Protein AF-A0AAU0REB9-F1 (afdb_monomer_lite)

Foldseek 3Di:
DAAEADDPVVVVVQQVVQVVVDDDPDDLWGKFAWAWDDDPPHIYIDTDPPQHQKIKTFDRPPDPCPQVVVVVVQVVCVVVVHDAFDKDWDQHPVRGIMIMGGDPQDDPSDGRDDDPDPPD

Sequence (120 aa):
MPELNLDKQLLKDLAEKTISRHIAITGIQPKLSVTLERVKSRSRLTIVGLWGEYILKPQHEQLTAMPETEDLTMHLAEVFDILICNHTLLRATDGNLVYIARRFDRVKGKMVHVEVGYNN

pLDDT: mean 76.04, std 17.46, range [31.88, 97.94]

Secondary structure (DSSP, 8-state):
--B----HHHHHHHHHHHHTTS-----SS--EEEEEEEETTEEEEEEESTT-SEEEEEPPSSSTTHHHHHHHHHHHHHHTT-----EEEEE-TTS-EEEEEE-SSEETTEEP--------

Radius of gyration: 14.91 Å; chains: 1; bounding box: 34×33×48 Å

Structure (mmCIF, N/CA/C/O backbone):
data_AF-A0AAU0REB9-F1
#
_entry.id   AF-A0AAU0REB9-F1
#
loop_
_atom_site.group_PDB
_atom_site.id
_atom_site.type_symbol
_atom_site.label_atom_id
_atom_site.label_alt_id
_atom_site.label_comp_id
_atom_site.label_asym_id
_atom_site.label_entity_id
_atom_site.label_seq_id
_atom_site.pdbx_PDB_ins_code
_atom_site.Cartn_x
_atom_site.Cartn_y
_atom_site.Cartn_z
_atom_site.occupancy
_atom_site.B_iso_or_equiv
_atom_site.auth_seq_id
_atom_site.auth_comp_id
_atom_site.auth_asym_id
_atom_site.auth_atom_id
_atom_site.pdbx_PDB_model_num
ATOM 1 N N . MET A 1 1 ? 2.462 -11.923 10.660 1.00 59.59 1 MET A N 1
ATOM 2 C CA . MET A 1 1 ? 1.920 -10.920 9.719 1.00 59.59 1 MET A CA 1
ATOM 3 C C . MET A 1 1 ? 1.714 -9.619 10.485 1.00 59.59 1 MET A C 1
ATOM 5 O O . MET A 1 1 ? 1.279 -9.719 11.630 1.00 59.59 1 MET A O 1
ATOM 9 N N . PRO A 1 2 ? 2.105 -8.447 9.954 1.00 65.94 2 PRO A N 1
ATOM 10 C CA . PRO A 1 2 ? 1.837 -7.180 10.625 1.00 65.94 2 PRO A CA 1
ATOM 11 C C . PRO A 1 2 ? 0.331 -6.934 10.725 1.00 65.94 2 PRO A C 1
ATOM 13 O O . PRO A 1 2 ? -0.417 -7.302 9.822 1.00 65.94 2 PRO A O 1
ATOM 16 N N . GLU A 1 3 ? -0.104 -6.326 11.823 1.00 69.12 3 GLU A N 1
ATOM 17 C CA . GLU A 1 3 ? -1.497 -5.914 11.987 1.00 69.12 3 GLU A CA 1
ATOM 18 C C . GLU A 1 3 ? -1.682 -4.531 11.356 1.00 69.12 3 GLU A C 1
ATOM 20 O O . GLU A 1 3 ? -0.863 -3.627 11.554 1.00 69.12 3 GLU A O 1
ATOM 25 N N . LEU A 1 4 ? -2.741 -4.373 10.571 1.00 68.75 4 LEU A N 1
ATOM 26 C CA . LEU A 1 4 ? -3.080 -3.126 9.904 1.00 68.75 4 LEU A CA 1
ATOM 27 C C . LEU A 1 4 ? -4.498 -2.746 10.309 1.00 68.75 4 LEU A C 1
ATOM 29 O O . LEU A 1 4 ? -5.469 -3.317 9.813 1.00 68.75 4 LEU A O 1
ATOM 33 N N . ASN A 1 5 ? -4.591 -1.795 11.236 1.00 69.00 5 ASN A N 1
ATOM 34 C CA . ASN A 1 5 ? -5.875 -1.275 11.665 1.00 69.00 5 ASN A CA 1
ATOM 35 C C . ASN A 1 5 ? -6.333 -0.199 10.680 1.00 69.00 5 ASN A C 1
ATOM 37 O O . ASN A 1 5 ? -5.701 0.852 10.558 1.00 69.00 5 ASN A O 1
ATOM 41 N N . LEU A 1 6 ? -7.395 -0.510 9.949 1.00 67.06 6 LEU A N 1
ATOM 42 C CA . LEU A 1 6 ? -7.989 0.341 8.935 1.00 67.06 6 LEU A CA 1
ATOM 43 C C . LEU A 1 6 ? -9.491 0.344 9.159 1.00 67.06 6 LEU A C 1
ATOM 45 O O . LEU A 1 6 ? -10.176 -0.612 8.805 1.00 67.06 6 LEU A O 1
ATOM 49 N N . ASP A 1 7 ? -9.991 1.423 9.748 1.00 66.81 7 ASP A N 1
ATOM 50 C CA . ASP A 1 7 ? -11.417 1.708 9.746 1.00 66.81 7 ASP A CA 1
ATOM 51 C C . ASP A 1 7 ? -11.758 2.705 8.621 1.00 66.81 7 ASP A C 1
ATOM 53 O O . ASP A 1 7 ? -10.906 3.455 8.125 1.00 66.81 7 ASP A O 1
ATOM 57 N N . LYS A 1 8 ? -13.020 2.689 8.182 1.00 65.19 8 LYS A N 1
ATOM 58 C CA . LYS A 1 8 ? -13.490 3.522 7.065 1.00 65.19 8 LYS A CA 1
ATOM 59 C C . LYS A 1 8 ? -13.385 5.021 7.354 1.00 65.19 8 LYS A C 1
ATOM 61 O O . LYS A 1 8 ? -13.142 5.790 6.427 1.00 65.19 8 LYS A O 1
ATOM 66 N N . GLN A 1 9 ? -13.557 5.442 8.607 1.00 70.31 9 GLN A N 1
ATOM 67 C CA . GLN A 1 9 ? -13.483 6.853 8.984 1.00 70.31 9 GLN A CA 1
ATOM 68 C C . GLN A 1 9 ? -12.036 7.347 8.919 1.00 70.31 9 GLN A C 1
ATOM 70 O O . GLN A 1 9 ? -11.769 8.384 8.327 1.00 70.31 9 GLN A O 1
ATOM 75 N N . LEU A 1 10 ? -11.092 6.560 9.429 1.00 67.62 10 LEU A N 1
ATOM 76 C CA . LEU A 1 10 ? -9.662 6.804 9.353 1.00 67.62 10 LEU A CA 1
ATOM 77 C C . LEU A 1 10 ? -9.201 6.882 7.895 1.00 67.62 10 LEU A C 1
ATOM 79 O O . LEU A 1 10 ? -8.473 7.803 7.535 1.00 67.62 10 LEU A O 1
ATOM 83 N N . LEU A 1 11 ? -9.652 5.960 7.038 1.00 67.31 11 LEU A N 1
ATOM 84 C CA . LEU A 1 11 ? -9.380 6.004 5.598 1.00 67.31 11 LEU A CA 1
ATOM 85 C C . LEU A 1 11 ? -9.900 7.288 4.952 1.00 67.31 11 LEU A C 1
ATOM 87 O O . LEU A 1 11 ? -9.162 7.927 4.201 1.00 67.31 11 LEU A O 1
ATOM 91 N N . LYS A 1 12 ? -11.140 7.677 5.260 1.00 66.88 12 LYS A N 1
ATOM 92 C CA . LYS A 1 12 ? -11.766 8.890 4.732 1.00 66.88 12 LYS A CA 1
ATOM 93 C C . LYS A 1 12 ? -11.035 10.151 5.196 1.00 66.88 12 LYS A C 1
ATOM 95 O O . LYS A 1 12 ? -10.623 10.953 4.363 1.00 66.88 12 LYS A O 1
ATOM 100 N N . ASP A 1 13 ? -10.761 10.267 6.491 1.00 68.06 13 ASP A N 1
ATOM 101 C CA . ASP A 1 13 ? -10.026 11.388 7.083 1.00 68.06 13 ASP A CA 1
ATOM 102 C C . ASP A 1 13 ? -8.618 11.519 6.487 1.00 68.06 13 ASP A C 1
ATOM 104 O O . ASP A 1 13 ? -8.096 12.621 6.300 1.00 68.06 13 ASP A O 1
ATOM 108 N N . LEU A 1 14 ? -7.964 10.391 6.204 1.00 64.88 14 LEU A N 1
ATOM 109 C CA . LEU A 1 14 ? -6.625 10.365 5.622 1.00 64.88 14 LEU A CA 1
ATOM 110 C C . LEU A 1 14 ? -6.639 10.639 4.123 1.00 64.88 14 LEU A C 1
ATOM 112 O O . LEU A 1 14 ? -5.735 11.323 3.640 1.00 64.88 14 LEU A O 1
ATOM 116 N N . ALA A 1 15 ? -7.655 10.173 3.397 1.00 62.34 15 ALA A N 1
ATOM 117 C CA . ALA A 1 15 ? -7.881 10.551 2.008 1.00 62.34 15 ALA A CA 1
ATOM 118 C C . ALA A 1 15 ? -8.097 12.068 1.903 1.00 62.34 15 ALA A C 1
ATOM 120 O O . ALA A 1 15 ? -7.390 12.729 1.146 1.00 62.34 15 ALA A O 1
ATOM 121 N N . GLU A 1 16 ? -8.956 12.647 2.744 1.00 65.44 16 GLU A N 1
ATOM 122 C CA . GLU A 1 16 ? -9.199 14.094 2.811 1.00 65.44 16 GLU A CA 1
ATOM 123 C C . GLU A 1 16 ? -7.925 14.884 3.180 1.00 65.44 16 GLU A C 1
ATOM 125 O O . GLU A 1 16 ? -7.584 15.883 2.537 1.00 65.44 16 GLU A O 1
ATOM 130 N N . LYS A 1 17 ? -7.143 14.413 4.163 1.00 61.41 17 LYS A N 1
ATOM 131 C CA . LYS A 1 17 ? -5.843 15.016 4.535 1.00 61.41 17 LYS A CA 1
ATOM 132 C C . LYS A 1 17 ? -4.774 14.885 3.447 1.00 61.41 17 LYS A C 1
ATOM 134 O O . LYS A 1 17 ? -3.871 15.718 3.375 1.00 61.41 17 LYS A O 1
ATOM 139 N N . THR A 1 18 ? -4.844 13.847 2.619 1.00 54.59 18 THR A N 1
ATOM 140 C CA . THR A 1 18 ? -3.912 13.633 1.503 1.00 54.59 18 THR A CA 1
ATOM 141 C C . THR A 1 18 ? -4.286 14.513 0.309 1.00 54.59 18 THR A C 1
ATOM 143 O O . THR A 1 18 ? -3.398 15.151 -0.256 1.00 54.59 18 THR A O 1
ATOM 146 N N . ILE A 1 19 ? -5.584 14.628 -0.004 1.00 54.78 19 ILE A N 1
ATOM 147 C CA . ILE A 1 19 ? -6.140 15.497 -1.057 1.00 54.78 19 ILE A CA 1
ATOM 148 C C . ILE A 1 19 ? -5.892 16.978 -0.734 1.00 54.78 19 ILE A C 1
ATOM 150 O O . ILE A 1 19 ? -5.477 17.738 -1.598 1.00 54.78 19 ILE A O 1
ATOM 154 N N . SER A 1 20 ? -6.068 17.395 0.522 1.00 50.72 20 SER A N 1
ATOM 155 C CA . SER A 1 20 ? -5.812 18.786 0.939 1.00 50.72 20 SER A CA 1
ATOM 156 C C . SER A 1 20 ? -4.331 19.187 0.927 1.00 50.72 20 SER A C 1
ATOM 158 O O . SER A 1 20 ? -4.024 20.377 0.905 1.00 50.72 20 SER A O 1
ATOM 160 N N . ARG A 1 21 ? -3.400 18.221 0.943 1.00 47.03 21 ARG A N 1
ATOM 161 C CA . ARG A 1 21 ? -1.946 18.473 0.974 1.00 47.03 21 ARG A CA 1
ATOM 162 C C . ARG A 1 21 ? -1.244 18.259 -0.369 1.00 47.03 21 ARG A C 1
ATOM 164 O O . ARG A 1 21 ? -0.077 18.621 -0.479 1.00 47.03 21 ARG A O 1
ATOM 171 N N . HIS A 1 22 ? -1.914 17.680 -1.365 1.00 42.66 22 HIS A N 1
ATOM 172 C CA . HIS A 1 22 ? -1.364 17.444 -2.700 1.00 42.66 22 HIS A CA 1
ATOM 173 C C . HIS A 1 22 ? -2.349 17.903 -3.766 1.00 42.66 22 HIS A C 1
ATOM 175 O O . HIS A 1 22 ? -3.492 17.460 -3.783 1.00 42.66 22 HIS A O 1
ATOM 181 N N . ILE A 1 23 ? -1.867 18.722 -4.705 1.00 38.75 23 ILE A N 1
ATOM 182 C CA . ILE A 1 23 ? -2.479 18.889 -6.027 1.00 38.75 23 ILE A CA 1
ATOM 183 C C . ILE A 1 23 ? -2.800 17.482 -6.540 1.00 38.75 23 ILE A C 1
ATOM 185 O O . ILE A 1 23 ? -1.906 16.636 -6.619 1.00 38.75 23 ILE A O 1
ATOM 189 N N . ALA A 1 24 ? -4.088 17.223 -6.765 1.00 36.16 24 ALA A N 1
ATOM 190 C CA . ALA A 1 24 ? -4.638 15.912 -7.063 1.00 36.16 24 ALA A CA 1
ATOM 191 C C . ALA A 1 24 ? -3.819 15.214 -8.156 1.00 36.16 24 ALA A C 1
ATOM 193 O O . ALA A 1 24 ? -3.888 15.577 -9.328 1.00 36.16 24 ALA A O 1
ATOM 194 N N . ILE A 1 25 ? -3.045 14.196 -7.776 1.00 40.69 25 ILE A N 1
ATOM 195 C CA . ILE A 1 25 ? -2.542 13.247 -8.762 1.00 40.69 25 ILE A CA 1
ATOM 196 C C . ILE A 1 25 ? -3.757 12.416 -9.144 1.00 40.69 25 ILE A C 1
ATOM 198 O O . ILE A 1 25 ? -4.228 11.602 -8.350 1.00 40.69 25 ILE A O 1
ATOM 202 N N . THR A 1 26 ? -4.283 12.714 -10.325 1.00 41.06 26 THR A N 1
ATOM 203 C CA . THR A 1 26 ? -5.424 12.068 -10.961 1.00 41.06 26 THR A CA 1
ATOM 204 C C . THR A 1 26 ? -5.313 10.548 -10.850 1.00 41.06 26 THR A C 1
ATOM 206 O O . THR A 1 26 ? -4.373 9.918 -11.327 1.00 41.06 26 THR A O 1
ATOM 209 N N . GLY A 1 27 ? -6.276 9.963 -10.148 1.00 53.25 27 GLY A N 1
ATOM 210 C CA . GLY A 1 27 ? -6.415 8.533 -9.930 1.00 53.25 27 GLY A CA 1
ATOM 211 C C . GLY A 1 27 ? -7.752 8.290 -9.246 1.00 53.25 27 GLY A C 1
ATOM 212 O O . GLY A 1 27 ? -8.069 8.959 -8.267 1.00 53.25 27 GLY A O 1
ATOM 213 N N . ILE A 1 28 ? -8.546 7.364 -9.785 1.00 65.38 28 ILE A N 1
ATOM 214 C CA . ILE A 1 28 ? -9.869 7.006 -9.247 1.00 65.38 28 ILE A CA 1
ATOM 215 C C . ILE A 1 28 ? -9.736 6.443 -7.817 1.00 65.38 28 ILE A C 1
ATOM 217 O O . ILE A 1 28 ? -10.621 6.626 -6.990 1.00 65.38 28 ILE A O 1
ATOM 221 N N . GLN A 1 29 ? -8.599 5.811 -7.496 1.00 67.44 29 GLN A N 1
ATOM 222 C CA . GLN A 1 29 ? -8.360 5.138 -6.221 1.00 67.44 29 GLN A CA 1
ATOM 223 C C . GLN A 1 29 ? -7.463 5.958 -5.272 1.00 67.44 29 GLN A C 1
ATOM 225 O O . GLN A 1 29 ? -6.392 6.418 -5.685 1.00 67.44 29 GLN A O 1
ATOM 230 N N . PRO A 1 30 ? -7.835 6.100 -3.984 1.00 75.88 30 PRO A N 1
ATOM 231 C CA . PRO A 1 30 ? -6.990 6.758 -2.994 1.00 75.88 30 PRO A CA 1
ATOM 232 C C . PRO A 1 30 ? -5.675 5.995 -2.792 1.00 75.88 30 PRO A C 1
ATOM 234 O O . PRO A 1 30 ? -5.640 4.765 -2.771 1.00 75.88 30 PRO A O 1
ATOM 237 N N . LYS A 1 31 ? -4.585 6.740 -2.596 1.00 83.50 31 LYS A N 1
ATOM 238 C CA . LYS A 1 31 ? -3.260 6.202 -2.262 1.00 83.50 31 LYS A CA 1
ATOM 239 C C . LYS A 1 31 ? -2.778 6.784 -0.943 1.00 83.50 31 LYS A C 1
ATOM 241 O O . LYS A 1 31 ? -2.793 8.000 -0.760 1.00 83.50 31 LYS A O 1
ATOM 246 N N . LEU A 1 32 ? -2.332 5.920 -0.040 1.00 85.56 32 LEU A N 1
ATOM 247 C CA . LEU A 1 32 ? -1.833 6.296 1.279 1.00 85.56 32 LEU A CA 1
ATOM 248 C C . LEU A 1 32 ? -0.368 5.892 1.410 1.00 85.56 32 LEU A C 1
ATOM 250 O O . LEU A 1 32 ? 0.045 4.836 0.946 1.00 85.56 32 LEU A O 1
ATOM 254 N N . SER A 1 33 ? 0.431 6.739 2.044 1.00 86.00 33 SER A N 1
ATOM 255 C CA . SER A 1 33 ? 1.837 6.455 2.326 1.00 86.00 33 SER A CA 1
ATOM 256 C C . SER A 1 33 ? 1.939 5.835 3.717 1.00 86.00 33 SER A C 1
ATOM 258 O O . SER A 1 33 ? 1.402 6.384 4.678 1.00 86.00 33 SER A O 1
ATOM 260 N N . VAL A 1 34 ? 2.581 4.673 3.842 1.00 87.12 34 VAL A N 1
ATOM 261 C CA . VAL A 1 34 ? 2.660 3.928 5.107 1.00 87.12 34 VAL A CA 1
ATOM 262 C C . VAL A 1 34 ? 4.089 3.487 5.414 1.00 87.12 34 VAL A C 1
ATOM 264 O O . VAL A 1 34 ? 4.921 3.327 4.521 1.00 87.12 34 VAL A O 1
ATOM 267 N N . THR A 1 35 ? 4.385 3.303 6.696 1.00 87.19 35 THR A N 1
ATOM 268 C CA . THR A 1 35 ? 5.658 2.765 7.186 1.00 87.19 35 THR A CA 1
ATOM 269 C C . THR A 1 35 ? 5.418 1.552 8.078 1.00 87.19 35 THR A C 1
ATOM 271 O O . THR A 1 35 ? 4.341 1.414 8.664 1.00 87.19 35 THR A O 1
ATOM 274 N N . LEU A 1 36 ? 6.407 0.663 8.171 1.00 85.62 36 LEU A N 1
ATOM 275 C CA . LEU A 1 36 ? 6.341 -0.505 9.044 1.00 85.62 36 LEU A CA 1
ATOM 276 C C . LEU A 1 36 ? 6.984 -0.173 10.393 1.00 85.62 36 LEU A C 1
ATOM 278 O O . LEU A 1 36 ? 8.205 -0.147 10.531 1.00 85.62 36 LEU A O 1
ATOM 282 N N . GLU A 1 37 ? 6.160 0.040 11.411 1.00 82.19 37 GLU A N 1
ATOM 283 C CA . GLU A 1 37 ? 6.624 0.255 12.777 1.00 82.19 37 GLU A CA 1
ATOM 284 C C . GLU A 1 37 ? 6.780 -1.081 13.502 1.00 82.19 37 GLU A C 1
ATOM 286 O O . GLU A 1 37 ? 5.872 -1.916 13.535 1.00 82.19 37 GLU A O 1
ATOM 291 N N . ARG A 1 38 ? 7.937 -1.280 14.136 1.00 78.44 38 ARG A N 1
ATOM 292 C CA . ARG A 1 38 ? 8.165 -2.401 15.050 1.00 78.44 38 ARG A CA 1
ATOM 293 C C . ARG A 1 38 ? 7.917 -1.932 16.476 1.00 78.44 38 ARG A C 1
ATOM 295 O O . ARG A 1 38 ? 8.703 -1.166 17.023 1.00 78.44 38 ARG A O 1
ATOM 302 N N . VAL A 1 39 ? 6.829 -2.404 17.078 1.00 75.31 39 VAL A N 1
ATOM 303 C CA . VAL A 1 39 ? 6.484 -2.127 18.475 1.00 75.31 39 VAL A CA 1
ATOM 304 C C . VAL A 1 39 ? 6.601 -3.432 19.256 1.00 75.31 39 VAL A C 1
ATOM 306 O O . VAL A 1 39 ? 5.765 -4.330 19.134 1.00 75.31 39 VAL A O 1
ATOM 309 N N . LYS A 1 40 ? 7.651 -3.544 20.079 1.00 78.94 40 LYS A N 1
ATOM 310 C CA . LYS A 1 40 ? 8.009 -4.781 20.801 1.00 78.94 40 LYS A CA 1
ATOM 311 C C . LYS A 1 40 ? 8.184 -5.961 19.821 1.00 78.94 40 LYS A C 1
ATOM 313 O O . LYS A 1 40 ? 8.950 -5.854 18.871 1.00 78.94 40 LYS A O 1
ATOM 318 N N . SER A 1 41 ? 7.475 -7.073 20.042 1.00 73.56 41 SER A N 1
ATOM 319 C CA . SER A 1 41 ? 7.469 -8.278 19.199 1.00 73.56 41 SER A CA 1
ATOM 320 C C . SER A 1 41 ? 6.432 -8.248 18.067 1.00 73.56 41 SER A C 1
ATOM 322 O O . SER A 1 41 ? 6.289 -9.236 17.347 1.00 73.56 41 SER A O 1
ATOM 324 N N . ARG A 1 42 ? 5.694 -7.142 17.889 1.00 71.31 42 ARG A N 1
ATOM 325 C CA . ARG A 1 42 ? 4.691 -6.990 16.826 1.00 71.31 42 ARG A CA 1
ATOM 326 C C . ARG A 1 42 ? 5.122 -5.925 15.825 1.00 71.31 42 ARG A C 1
ATOM 328 O O . ARG A 1 42 ? 5.768 -4.939 16.169 1.00 71.31 42 ARG A O 1
ATOM 335 N N . SER A 1 43 ? 4.762 -6.140 14.567 1.00 77.06 43 SER A N 1
ATOM 336 C CA . SER A 1 43 ? 4.915 -5.136 13.512 1.00 77.06 43 SER A CA 1
ATOM 337 C C . SER A 1 43 ? 3.535 -4.579 13.171 1.00 77.06 43 SER A C 1
ATOM 339 O O . SER A 1 43 ? 2.582 -5.351 13.068 1.00 77.06 43 SER A O 1
ATOM 341 N N . ARG A 1 44 ? 3.422 -3.260 13.019 1.00 80.94 44 ARG A N 1
ATOM 342 C CA . ARG A 1 44 ? 2.195 -2.564 12.615 1.00 80.94 44 ARG A CA 1
ATOM 343 C C . ARG A 1 44 ? 2.504 -1.676 11.422 1.00 80.94 44 ARG A C 1
ATOM 345 O O . ARG A 1 44 ? 3.564 -1.059 11.371 1.00 80.94 44 ARG A O 1
ATOM 352 N N . LEU A 1 45 ? 1.579 -1.597 10.479 1.00 82.25 45 LEU A N 1
ATOM 353 C CA . LEU A 1 45 ? 1.640 -0.582 9.435 1.00 82.25 45 LEU A CA 1
ATOM 354 C C . LEU A 1 45 ? 1.000 0.712 9.940 1.00 82.25 45 LEU A C 1
ATOM 356 O O . LEU A 1 45 ? -0.109 0.698 10.474 1.00 82.25 45 LEU A O 1
ATOM 360 N N . THR A 1 46 ? 1.707 1.825 9.777 1.00 81.81 46 THR A N 1
ATOM 361 C CA . THR A 1 46 ? 1.269 3.145 10.240 1.00 81.81 46 THR A CA 1
ATOM 362 C C . THR A 1 46 ? 1.209 4.101 9.067 1.00 81.81 46 THR A C 1
ATOM 364 O O . THR A 1 46 ? 2.160 4.202 8.291 1.00 81.81 46 THR A O 1
ATOM 367 N N . ILE A 1 47 ? 0.087 4.807 8.939 1.00 80.62 47 ILE A N 1
ATOM 368 C CA . ILE A 1 47 ? -0.094 5.802 7.887 1.00 80.62 47 ILE A CA 1
ATOM 369 C C . ILE A 1 47 ? 0.699 7.050 8.253 1.00 80.62 47 ILE A C 1
ATOM 371 O O . ILE A 1 47 ? 0.607 7.573 9.362 1.00 80.62 47 ILE A O 1
ATOM 375 N N . VAL A 1 48 ? 1.507 7.506 7.306 1.00 78.88 48 VAL A N 1
ATOM 376 C CA . VAL A 1 48 ? 2.418 8.635 7.455 1.00 78.88 48 VAL A CA 1
ATOM 377 C C . VAL A 1 48 ? 2.256 9.585 6.271 1.00 78.88 48 VAL A C 1
ATOM 379 O O . VAL A 1 48 ? 1.576 9.295 5.289 1.00 78.88 48 VAL A O 1
ATOM 382 N N . GLY A 1 49 ? 2.882 10.759 6.356 1.00 73.06 49 GLY A N 1
ATOM 383 C CA . GLY A 1 49 ? 2.957 11.682 5.225 1.00 73.06 49 GLY A CA 1
ATOM 384 C C . GLY A 1 49 ? 3.831 11.147 4.082 1.00 73.06 49 GLY A C 1
ATOM 385 O O . GLY A 1 49 ? 4.058 9.951 3.928 1.00 73.06 49 GLY A O 1
ATOM 386 N N . LEU A 1 50 ? 4.403 12.053 3.295 1.00 68.62 50 LEU A N 1
ATOM 387 C CA . LEU A 1 50 ? 5.148 11.765 2.056 1.00 68.62 50 LEU A CA 1
ATOM 388 C C . LEU A 1 50 ? 6.380 10.843 2.157 1.00 68.62 50 LEU A C 1
ATOM 390 O O . LEU A 1 50 ? 6.981 10.502 1.131 1.00 68.62 50 LEU A O 1
ATOM 394 N N . TRP A 1 51 ? 6.759 10.460 3.372 1.00 73.31 51 TRP A N 1
ATOM 395 C CA . TRP A 1 51 ? 8.015 9.796 3.715 1.00 73.31 51 TRP A CA 1
ATOM 396 C C . TRP A 1 51 ? 7.864 8.307 4.049 1.00 73.31 51 TRP A C 1
ATOM 398 O O . TRP A 1 51 ? 8.832 7.685 4.473 1.00 73.31 51 TRP A O 1
ATOM 408 N N . GLY A 1 52 ? 6.670 7.737 3.876 1.00 82.62 52 GLY A N 1
ATOM 409 C CA . GLY A 1 52 ? 6.439 6.307 4.073 1.00 82.62 52 GLY A CA 1
ATOM 410 C C . GLY A 1 52 ? 7.219 5.459 3.075 1.00 82.62 52 GLY A C 1
ATOM 411 O O . GLY A 1 52 ? 7.468 5.880 1.944 1.00 82.62 52 GLY A O 1
ATOM 412 N N . GLU A 1 53 ? 7.615 4.268 3.514 1.00 87.12 53 GLU A N 1
ATOM 413 C CA . GLU A 1 53 ? 8.382 3.296 2.726 1.00 87.12 53 GLU A CA 1
ATOM 414 C C . GLU A 1 53 ? 7.498 2.509 1.745 1.00 87.12 53 GLU A C 1
ATOM 416 O O . GLU A 1 53 ? 7.998 1.927 0.779 1.00 87.12 53 GLU A O 1
ATOM 421 N N . TYR A 1 54 ? 6.184 2.513 1.972 1.00 89.00 54 TYR A N 1
ATOM 422 C CA . TYR A 1 54 ? 5.208 1.764 1.194 1.00 89.00 54 TYR A CA 1
ATOM 423 C C . TYR A 1 54 ? 4.045 2.655 0.758 1.00 89.00 54 TYR A C 1
ATOM 425 O O . TYR A 1 54 ? 3.704 3.642 1.414 1.00 89.00 54 TYR A O 1
ATOM 433 N N . ILE A 1 55 ? 3.421 2.278 -0.351 1.00 89.31 55 ILE A N 1
ATOM 434 C CA . ILE A 1 55 ? 2.138 2.797 -0.811 1.00 89.31 55 ILE A CA 1
ATOM 435 C C . ILE A 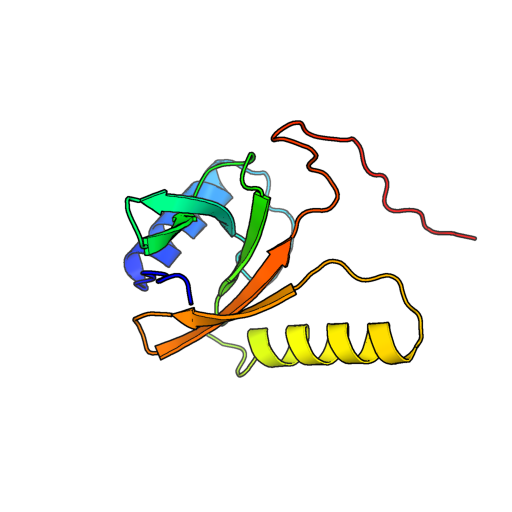1 55 ? 1.086 1.746 -0.490 1.00 89.31 55 ILE A C 1
ATOM 437 O O . ILE A 1 55 ? 1.250 0.579 -0.832 1.00 89.31 55 ILE A O 1
ATOM 441 N N . LEU A 1 56 ? 0.008 2.179 0.146 1.00 89.75 56 LEU A N 1
ATOM 442 C CA . LEU A 1 56 ? -1.176 1.392 0.424 1.00 89.75 56 LEU A CA 1
ATOM 443 C C . LEU A 1 56 ? -2.324 1.887 -0.452 1.00 89.75 56 LEU A C 1
ATOM 445 O O . LEU A 1 56 ? -2.625 3.085 -0.480 1.00 89.75 56 LEU A O 1
ATOM 449 N N . LYS A 1 57 ? -2.975 0.950 -1.137 1.00 89.94 57 LYS A N 1
ATOM 450 C CA . LYS A 1 57 ? -4.183 1.166 -1.930 1.00 89.94 57 LYS A CA 1
ATOM 451 C C . LYS A 1 57 ? -5.324 0.345 -1.321 1.00 89.94 57 LYS A C 1
ATOM 453 O O . LYS A 1 57 ? -5.265 -0.888 -1.357 1.00 89.94 57 LYS A O 1
ATOM 458 N N . PRO A 1 58 ? -6.328 0.987 -0.702 1.00 88.38 58 PRO A N 1
ATOM 459 C CA . PRO A 1 58 ? -7.445 0.271 -0.107 1.00 88.38 58 PRO A CA 1
ATOM 460 C C . PRO A 1 58 ? -8.427 -0.209 -1.181 1.00 88.38 58 PRO A C 1
ATOM 462 O O . PRO A 1 58 ? -8.385 0.239 -2.332 1.00 88.38 58 PRO A O 1
ATOM 465 N N . GLN A 1 59 ? -9.345 -1.089 -0.786 1.00 87.94 59 GLN A N 1
ATOM 466 C CA . GLN A 1 59 ? -10.488 -1.460 -1.613 1.00 87.94 59 GLN A CA 1
ATOM 467 C C . GLN A 1 59 ? -11.270 -0.211 -2.051 1.00 87.94 59 GLN A C 1
ATOM 469 O O . GLN A 1 59 ? -11.615 0.642 -1.232 1.00 87.94 59 GLN A O 1
ATOM 474 N N . HIS A 1 60 ? -11.544 -0.103 -3.353 1.00 85.69 60 HIS A N 1
ATOM 475 C CA . HIS A 1 60 ? -12.347 0.987 -3.901 1.00 85.69 60 HIS A CA 1
ATOM 476 C C . HIS A 1 60 ? -13.833 0.757 -3.594 1.00 85.69 60 HIS A C 1
ATOM 478 O O . HIS A 1 60 ? -14.329 -0.362 -3.724 1.00 85.69 60 HIS A O 1
ATOM 484 N N . GLU A 1 61 ? -14.570 1.807 -3.228 1.00 80.62 61 GLU A N 1
ATOM 485 C CA . GLU A 1 61 ? -15.972 1.668 -2.803 1.00 80.62 61 GLU A CA 1
ATOM 486 C C . GLU A 1 61 ? -16.891 1.153 -3.919 1.00 80.62 61 GLU A C 1
ATOM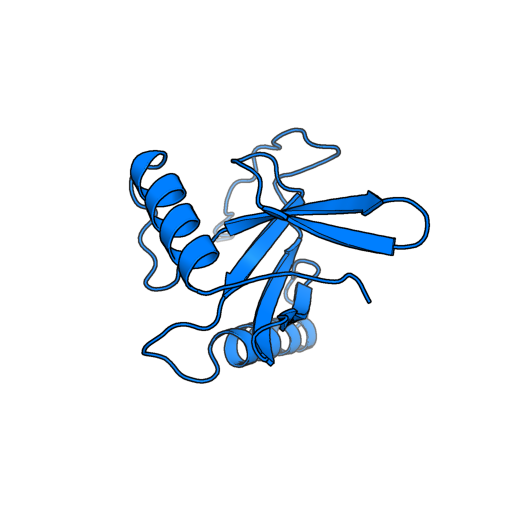 488 O O . GLU A 1 61 ? -17.822 0.399 -3.657 1.00 80.62 61 GLU A O 1
ATOM 493 N N . GLN A 1 62 ? -16.613 1.539 -5.167 1.00 82.44 62 GLN A N 1
ATOM 494 C CA . GLN A 1 62 ? -17.461 1.224 -6.326 1.00 82.44 62 GLN A CA 1
ATOM 495 C C . GLN A 1 62 ? -16.901 0.123 -7.234 1.00 82.44 62 GLN A C 1
ATOM 497 O O . GLN A 1 62 ? -17.615 -0.367 -8.102 1.00 82.44 62 GLN A O 1
ATOM 502 N N . LEU A 1 63 ? -15.623 -0.238 -7.082 1.00 83.94 63 LEU A N 1
ATOM 503 C CA . LEU A 1 63 ? -14.946 -1.171 -7.987 1.00 83.94 63 LEU A CA 1
ATOM 504 C C . LEU A 1 63 ? -14.507 -2.391 -7.186 1.00 83.94 63 LEU A C 1
ATOM 506 O O . LEU A 1 63 ? -13.587 -2.309 -6.373 1.00 83.94 63 LEU A O 1
ATOM 510 N N . THR A 1 64 ? -15.196 -3.508 -7.385 1.00 89.25 64 THR A N 1
ATOM 511 C CA . THR A 1 64 ? -14.947 -4.765 -6.672 1.00 89.25 64 THR A CA 1
ATOM 512 C C . THR A 1 64 ? -13.571 -5.338 -7.014 1.00 89.25 64 THR A C 1
ATOM 514 O O . THR A 1 64 ? -13.146 -5.271 -8.163 1.00 89.25 64 THR A O 1
ATOM 517 N N . ALA A 1 65 ? -12.905 -5.929 -6.018 1.00 92.31 65 ALA A N 1
ATOM 518 C CA . ALA A 1 65 ? -11.654 -6.677 -6.172 1.00 92.31 65 ALA A CA 1
ATOM 519 C C . ALA A 1 65 ? -10.482 -5.880 -6.790 1.00 92.31 65 ALA A C 1
ATOM 521 O O . ALA A 1 65 ? -9.633 -6.434 -7.492 1.00 92.31 65 ALA A O 1
ATOM 522 N N . MET A 1 66 ? -10.439 -4.561 -6.572 1.00 92.38 66 MET A N 1
ATOM 523 C CA . MET A 1 66 ? -9.376 -3.698 -7.105 1.00 92.38 66 MET A CA 1
ATOM 524 C C . MET A 1 66 ? -7.981 -4.058 -6.563 1.00 92.38 66 MET A C 1
ATOM 526 O O . MET A 1 66 ? -7.063 -4.176 -7.373 1.00 92.38 66 MET A O 1
ATOM 530 N N . PRO A 1 67 ? -7.784 -4.261 -5.242 1.00 93.62 67 PRO A N 1
ATOM 531 C CA . PRO A 1 67 ? -6.520 -4.745 -4.697 1.00 93.62 67 PRO A CA 1
ATOM 532 C C . PRO A 1 67 ? -6.059 -6.048 -5.350 1.00 93.62 67 PRO A C 1
ATOM 534 O O . PRO A 1 67 ? -4.904 -6.162 -5.745 1.00 93.62 67 PRO A O 1
ATOM 537 N N . GLU A 1 68 ? -6.962 -7.016 -5.483 1.00 96.12 68 GLU A N 1
ATOM 538 C CA . GLU A 1 68 ? -6.687 -8.333 -6.052 1.00 96.12 68 GLU A CA 1
ATOM 539 C C . GLU A 1 68 ? -6.325 -8.244 -7.532 1.00 96.12 68 GLU A C 1
ATOM 541 O O . GLU A 1 68 ? -5.391 -8.902 -7.981 1.00 96.12 68 GLU A O 1
ATOM 546 N N . THR A 1 69 ? -7.033 -7.396 -8.283 1.00 95.94 69 THR A N 1
ATOM 547 C CA . THR A 1 69 ? -6.739 -7.130 -9.696 1.00 95.94 69 THR A CA 1
ATOM 548 C C . THR A 1 69 ? -5.343 -6.537 -9.859 1.00 95.94 69 THR A C 1
ATOM 550 O O . THR A 1 69 ? -4.602 -6.936 -10.760 1.00 95.94 69 THR A O 1
ATOM 553 N N . GLU A 1 70 ? -4.959 -5.604 -8.987 1.00 94.81 70 GLU A N 1
ATOM 554 C CA . GLU A 1 70 ? -3.627 -5.012 -9.034 1.00 94.81 70 GLU A CA 1
ATOM 555 C C . GLU A 1 70 ? -2.538 -6.034 -8.681 1.00 94.81 70 GLU A C 1
ATOM 557 O O . GLU A 1 70 ? -1.563 -6.161 -9.416 1.00 94.81 70 GLU A O 1
ATOM 562 N N . ASP A 1 71 ? -2.738 -6.829 -7.630 1.00 96.88 71 ASP A N 1
ATOM 563 C CA . ASP A 1 71 ? -1.805 -7.890 -7.239 1.00 96.88 71 ASP A CA 1
ATOM 564 C C . ASP A 1 71 ? -1.630 -8.951 -8.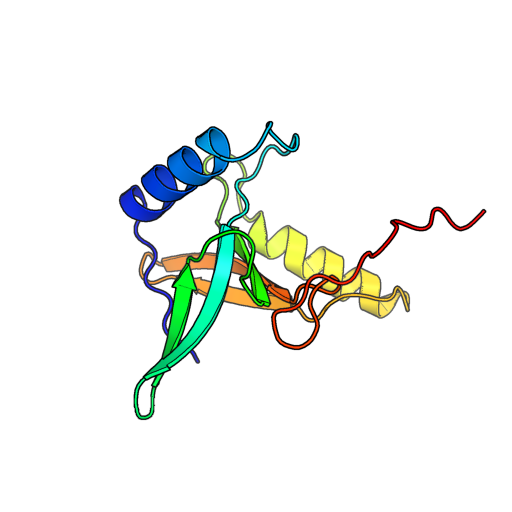335 1.00 96.88 71 ASP A C 1
ATOM 566 O O . ASP A 1 71 ? -0.503 -9.329 -8.657 1.00 96.88 71 ASP A O 1
ATOM 570 N N . LEU A 1 72 ? -2.724 -9.382 -8.971 1.00 97.44 72 LEU A N 1
ATOM 571 C CA . LEU A 1 72 ? -2.684 -10.313 -10.100 1.00 97.44 72 LEU A CA 1
ATOM 572 C C . LEU A 1 72 ? -1.906 -9.731 -11.285 1.00 97.44 72 LEU A C 1
ATOM 574 O O . LEU A 1 72 ? -1.101 -10.428 -11.898 1.00 97.44 72 LEU A O 1
ATOM 578 N N . THR A 1 73 ? -2.138 -8.456 -11.606 1.00 97.06 73 THR A N 1
ATOM 579 C CA . THR A 1 73 ? -1.463 -7.779 -12.723 1.00 97.06 73 THR A CA 1
ATOM 580 C C . THR A 1 73 ? 0.046 -7.719 -12.499 1.00 97.06 73 THR A C 1
ATOM 582 O O . THR A 1 73 ? 0.817 -7.916 -13.435 1.00 97.06 73 THR A O 1
ATOM 585 N N . MET A 1 74 ? 0.477 -7.491 -11.260 1.00 96.69 74 MET A N 1
ATOM 586 C CA . MET A 1 74 ? 1.895 -7.423 -10.918 1.00 96.69 74 MET A CA 1
ATOM 587 C C . MET A 1 74 ? 2.576 -8.794 -10.979 1.00 96.69 74 MET A C 1
ATOM 589 O O . MET A 1 74 ? 3.644 -8.903 -11.576 1.00 96.69 74 MET A O 1
ATOM 593 N N . HIS A 1 75 ? 1.928 -9.851 -10.478 1.00 97.25 75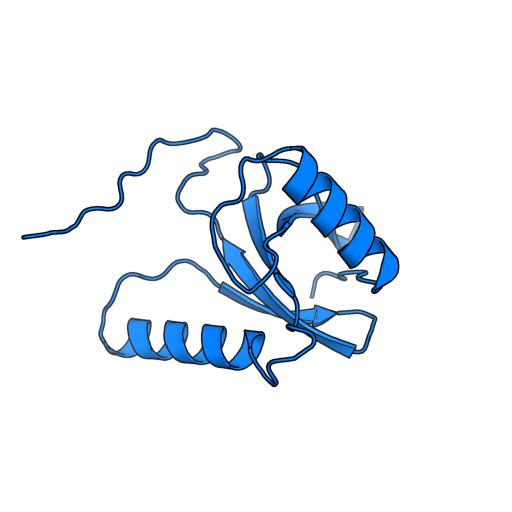 HIS A N 1
ATOM 594 C CA . HIS A 1 75 ? 2.422 -11.221 -10.664 1.00 97.25 75 HIS A CA 1
ATOM 595 C C . HIS A 1 75 ? 2.486 -11.606 -12.150 1.00 97.25 75 HIS A C 1
ATOM 597 O O . HIS A 1 75 ? 3.432 -12.254 -12.587 1.00 97.25 75 HIS A O 1
ATOM 603 N N . LEU A 1 76 ? 1.502 -11.192 -12.955 1.00 97.94 76 LEU A N 1
ATOM 604 C CA . LEU A 1 76 ? 1.527 -11.433 -14.397 1.00 97.94 76 LEU A CA 1
ATOM 605 C C . LEU A 1 76 ? 2.702 -10.708 -15.065 1.00 97.94 76 LEU A C 1
ATOM 607 O O . LEU A 1 76 ? 3.371 -11.292 -15.910 1.00 97.94 76 LEU A O 1
ATOM 611 N N . ALA A 1 77 ? 2.969 -9.460 -14.681 1.00 97.25 77 ALA A N 1
ATOM 612 C CA . ALA A 1 77 ? 4.111 -8.702 -15.181 1.00 97.25 77 ALA A CA 1
ATOM 613 C C . ALA A 1 77 ? 5.445 -9.398 -14.851 1.00 97.25 77 ALA A C 1
ATOM 615 O O . ALA A 1 77 ? 6.304 -9.498 -15.725 1.00 97.25 77 ALA A O 1
ATOM 616 N N . GLU A 1 78 ? 5.584 -9.950 -13.642 1.00 95.44 78 GLU A N 1
ATOM 617 C CA . GLU A 1 78 ? 6.753 -10.746 -13.244 1.00 95.44 78 GLU A CA 1
ATOM 618 C C . GLU A 1 78 ? 6.944 -11.985 -14.133 1.00 95.44 78 GLU A C 1
ATOM 620 O O . GLU A 1 78 ? 8.062 -12.266 -14.554 1.00 95.44 78 GLU A O 1
ATOM 625 N N . VAL A 1 79 ? 5.861 -12.685 -14.496 1.00 97.56 79 VAL A N 1
ATOM 626 C CA . VAL A 1 79 ? 5.909 -13.840 -15.420 1.00 97.56 79 VAL A CA 1
ATOM 627 C C . VAL A 1 79 ? 6.428 -13.458 -16.814 1.00 97.56 79 VAL A C 1
ATOM 629 O O . VAL A 1 79 ? 6.994 -14.302 -17.506 1.00 97.56 79 VAL A O 1
ATOM 632 N N . PHE A 1 80 ? 6.259 -12.201 -17.228 1.00 97.12 80 PHE A N 1
ATOM 633 C CA . PHE A 1 80 ? 6.779 -11.664 -18.490 1.00 97.12 80 PHE A CA 1
ATOM 634 C C . PHE A 1 80 ? 8.137 -10.956 -18.339 1.00 97.12 80 PHE A C 1
ATOM 636 O O . PHE A 1 80 ? 8.506 -10.165 -19.207 1.00 97.12 80 PHE A O 1
ATOM 643 N N . ASP A 1 81 ? 8.867 -11.207 -17.247 1.00 94.38 81 ASP A N 1
ATOM 644 C CA . ASP A 1 81 ? 10.173 -10.606 -16.942 1.00 94.38 81 ASP A CA 1
ATOM 645 C C . ASP A 1 81 ? 10.152 -9.063 -16.877 1.00 94.38 81 ASP A C 1
ATOM 647 O O . ASP A 1 81 ? 11.178 -8.390 -17.028 1.00 94.38 81 ASP A O 1
ATOM 651 N N . ILE A 1 82 ? 8.980 -8.468 -16.624 1.00 94.94 82 ILE A N 1
ATOM 652 C CA . ILE A 1 82 ? 8.857 -7.029 -16.390 1.00 94.94 82 ILE A CA 1
ATOM 653 C C . ILE A 1 82 ? 9.307 -6.743 -14.958 1.00 94.94 82 ILE A C 1
ATOM 655 O O . ILE A 1 82 ? 8.819 -7.338 -13.998 1.00 94.94 82 ILE A O 1
ATOM 659 N N . LEU A 1 83 ? 10.221 -5.783 -14.801 1.00 90.81 83 LEU A N 1
ATOM 660 C CA . LEU A 1 83 ? 10.685 -5.354 -13.484 1.00 90.81 83 LEU A CA 1
ATOM 661 C C . LEU A 1 83 ? 9.531 -4.761 -12.666 1.00 90.81 83 LEU A C 1
ATOM 663 O O . LEU A 1 83 ? 8.988 -3.707 -13.001 1.00 90.81 83 LEU A O 1
ATOM 667 N N . ILE A 1 84 ? 9.212 -5.416 -11.552 1.00 93.06 84 ILE A N 1
ATOM 668 C CA . ILE A 1 84 ? 8.184 -4.991 -10.603 1.00 93.06 84 ILE A CA 1
ATOM 669 C C . ILE A 1 84 ? 8.782 -4.574 -9.255 1.00 93.06 84 ILE A C 1
ATOM 671 O O . ILE A 1 84 ? 9.895 -4.943 -8.882 1.00 93.06 84 ILE A O 1
ATOM 675 N N . CYS A 1 85 ? 8.027 -3.782 -8.493 1.00 91.88 85 CYS A N 1
ATOM 676 C CA . CYS A 1 85 ? 8.350 -3.504 -7.094 1.00 91.88 85 CYS A CA 1
ATOM 677 C C . CYS A 1 85 ? 7.886 -4.650 -6.184 1.00 91.88 85 CYS A C 1
ATOM 679 O O . CYS A 1 85 ? 6.947 -5.356 -6.526 1.00 91.88 85 CYS A O 1
ATOM 681 N N . ASN A 1 86 ? 8.465 -4.788 -4.986 1.00 93.25 86 ASN A N 1
ATOM 682 C CA . ASN A 1 86 ? 7.926 -5.726 -3.996 1.00 93.25 86 ASN A CA 1
ATOM 683 C C . ASN A 1 86 ? 6.515 -5.292 -3.584 1.00 93.25 86 ASN A C 1
ATOM 685 O O . ASN A 1 86 ? 6.348 -4.177 -3.075 1.00 93.25 86 ASN A O 1
ATOM 689 N N . HIS A 1 87 ? 5.537 -6.180 -3.722 1.00 94.81 87 HIS A N 1
ATOM 690 C CA . HIS A 1 87 ? 4.154 -5.933 -3.330 1.00 94.81 87 HIS A CA 1
ATOM 691 C C . HIS A 1 87 ? 3.552 -7.108 -2.557 1.00 94.81 87 HIS A C 1
ATOM 693 O O . HIS A 1 87 ? 4.152 -8.176 -2.448 1.00 94.81 87 HIS A O 1
ATOM 699 N N . THR A 1 88 ? 2.390 -6.882 -1.944 1.00 93.69 88 THR A N 1
ATOM 700 C CA . THR A 1 88 ? 1.610 -7.922 -1.272 1.00 93.69 88 THR A CA 1
ATOM 701 C C . THR A 1 88 ? 0.160 -7.482 -1.056 1.00 93.69 88 THR A C 1
ATOM 703 O O . THR A 1 88 ? -0.124 -6.288 -0.909 1.00 93.69 88 THR A O 1
ATOM 706 N N . LEU A 1 89 ? -0.745 -8.457 -0.955 1.00 93.50 89 LEU A N 1
ATOM 707 C CA . LEU A 1 89 ? -2.094 -8.277 -0.425 1.00 93.50 89 LEU A CA 1
ATOM 708 C C . LEU A 1 89 ? -2.129 -8.533 1.077 1.00 93.50 89 LEU A C 1
ATOM 710 O O . LEU A 1 89 ? -1.702 -9.585 1.553 1.00 93.50 89 LEU A O 1
ATOM 714 N N . LEU A 1 90 ? -2.721 -7.605 1.824 1.00 90.19 90 LEU A N 1
ATOM 715 C CA . LEU A 1 90 ? -3.011 -7.793 3.243 1.00 90.19 90 LEU A CA 1
ATOM 716 C C . LEU A 1 90 ? -4.507 -7.705 3.506 1.00 90.19 90 LEU A C 1
ATOM 718 O O . LEU A 1 90 ? -5.230 -6.954 2.854 1.00 90.19 90 LEU A O 1
ATOM 722 N N . ARG A 1 91 ? -4.959 -8.438 4.524 1.00 87.62 91 ARG A N 1
ATOM 723 C CA . ARG A 1 91 ? -6.304 -8.284 5.073 1.00 87.62 91 ARG A CA 1
ATOM 724 C C . ARG A 1 91 ? -6.289 -7.245 6.188 1.00 87.62 91 ARG A C 1
ATOM 726 O O . ARG A 1 91 ? -5.531 -7.382 7.148 1.00 87.62 91 ARG A O 1
ATOM 733 N N . ALA A 1 92 ? -7.119 -6.222 6.039 1.00 84.94 92 ALA A N 1
ATOM 734 C CA . ALA A 1 92 ? -7.363 -5.204 7.048 1.00 84.94 92 ALA A CA 1
ATOM 735 C C . ALA A 1 92 ? -8.267 -5.730 8.176 1.00 84.94 92 ALA A C 1
ATOM 737 O O . ALA A 1 92 ? -8.933 -6.760 8.040 1.00 84.94 92 ALA A O 1
ATOM 738 N N . THR A 1 93 ? -8.298 -5.014 9.303 1.00 82.00 93 THR A N 1
ATOM 739 C CA . THR A 1 93 ? -9.143 -5.345 10.465 1.00 82.00 93 THR A CA 1
ATOM 740 C C . THR A 1 93 ? -10.642 -5.313 10.163 1.00 82.00 93 THR A C 1
ATOM 742 O O . THR A 1 93 ? -11.400 -6.029 10.811 1.00 82.00 93 THR A O 1
ATOM 745 N N . ASP A 1 94 ? -11.070 -4.539 9.165 1.00 82.06 94 ASP A N 1
ATOM 746 C CA . ASP A 1 94 ? -12.454 -4.497 8.676 1.00 82.06 94 ASP A CA 1
ATOM 747 C C . ASP A 1 94 ? -12.812 -5.666 7.732 1.00 82.06 94 ASP A C 1
ATOM 749 O O . ASP A 1 94 ? -13.944 -5.765 7.258 1.00 82.06 94 ASP A O 1
ATOM 753 N N . GLY A 1 95 ? -11.855 -6.558 7.460 1.00 85.19 95 GLY A N 1
ATOM 754 C CA . GLY A 1 95 ? -12.012 -7.723 6.599 1.00 85.19 95 GLY A CA 1
ATOM 755 C C . GLY A 1 95 ? -11.734 -7.466 5.119 1.00 85.19 95 GLY A C 1
ATOM 756 O O . GLY A 1 95 ? -11.574 -8.445 4.386 1.00 85.19 95 GLY A O 1
ATOM 757 N N . ASN A 1 96 ? -11.610 -6.213 4.672 1.00 87.69 96 ASN A N 1
ATOM 758 C CA . ASN A 1 96 ? -11.285 -5.902 3.281 1.00 87.69 96 ASN A CA 1
ATOM 759 C C . ASN A 1 96 ? -9.825 -6.234 2.959 1.00 87.69 96 ASN A C 1
ATOM 761 O O . ASN A 1 96 ? -8.951 -6.252 3.832 1.00 87.69 96 ASN A O 1
ATOM 765 N N . LEU A 1 97 ? -9.556 -6.501 1.681 1.00 91.56 97 LEU A N 1
ATOM 766 C CA . LEU A 1 97 ? -8.191 -6.593 1.186 1.00 91.56 97 LEU A CA 1
ATOM 767 C C . LEU A 1 97 ? -7.654 -5.202 0.853 1.00 91.56 97 LEU A C 1
ATOM 769 O O . LEU A 1 97 ? -8.387 -4.295 0.457 1.00 91.56 97 LEU A O 1
ATOM 773 N N . VAL A 1 98 ? -6.349 -5.045 1.034 1.00 90.88 98 VAL A N 1
ATOM 774 C CA . VAL A 1 98 ? -5.597 -3.869 0.613 1.00 90.88 98 VAL A CA 1
ATOM 775 C C . VAL A 1 98 ? -4.349 -4.313 -0.124 1.00 90.88 98 VAL A C 1
ATOM 777 O O . VAL A 1 98 ? -3.723 -5.312 0.236 1.00 90.88 98 VAL A O 1
ATOM 780 N N . TYR A 1 99 ? -3.974 -3.539 -1.132 1.00 93.75 99 TYR A N 1
ATOM 781 C CA . TYR A 1 99 ? -2.748 -3.746 -1.881 1.00 93.75 99 TYR A CA 1
ATOM 782 C C . TYR A 1 99 ? -1.648 -2.846 -1.321 1.00 93.75 99 TYR A C 1
ATOM 784 O O . TYR A 1 99 ? -1.872 -1.659 -1.061 1.00 93.75 99 TYR A O 1
ATOM 792 N N . ILE A 1 100 ? -0.460 -3.410 -1.116 1.00 92.81 100 ILE A N 1
ATOM 793 C CA . ILE A 1 100 ? 0.706 -2.688 -0.613 1.00 92.81 100 ILE A CA 1
ATOM 794 C C . ILE A 1 100 ? 1.873 -2.889 -1.560 1.00 92.81 100 ILE A C 1
ATOM 796 O O . ILE A 1 100 ? 2.236 -4.020 -1.855 1.00 92.81 100 ILE A O 1
ATOM 800 N N . ALA A 1 101 ? 2.508 -1.790 -1.953 1.00 93.12 101 ALA A N 1
ATOM 801 C CA . ALA A 1 101 ? 3.704 -1.779 -2.784 1.00 93.12 101 ALA A CA 1
ATOM 802 C C . ALA A 1 101 ? 4.839 -1.019 -2.096 1.00 93.12 101 ALA A C 1
ATOM 804 O O . ALA A 1 101 ? 4.635 0.051 -1.517 1.00 93.12 101 ALA A O 1
ATOM 805 N N . ARG A 1 102 ? 6.061 -1.544 -2.169 1.00 90.88 102 ARG A N 1
ATOM 806 C CA . ARG A 1 102 ? 7.261 -0.852 -1.698 1.00 90.88 102 ARG A CA 1
ATOM 807 C C . ARG A 1 102 ? 7.645 0.246 -2.682 1.00 90.88 102 ARG A C 1
ATOM 809 O O . ARG A 1 102 ? 7.718 0.023 -3.886 1.00 90.88 102 ARG A O 1
ATOM 816 N N . ARG A 1 103 ? 7.947 1.431 -2.163 1.00 86.44 103 ARG A N 1
ATOM 817 C CA . ARG A 1 103 ? 8.394 2.558 -2.984 1.00 86.44 103 ARG A CA 1
ATOM 818 C C . ARG A 1 103 ? 9.811 2.336 -3.507 1.00 86.44 103 ARG A C 1
ATOM 820 O O . ARG A 1 103 ? 10.714 2.034 -2.732 1.00 86.44 103 ARG A O 1
ATOM 827 N N . PHE A 1 104 ? 10.003 2.545 -4.807 1.00 79.44 104 PHE A N 1
ATOM 828 C CA . PHE A 1 104 ? 11.316 2.545 -5.465 1.00 79.44 104 PHE A CA 1
ATOM 829 C C . PHE A 1 104 ? 12.022 3.906 -5.359 1.00 79.44 104 PHE A C 1
ATOM 831 O O . PHE A 1 104 ? 13.246 3.975 -5.348 1.00 79.44 104 PHE A O 1
ATOM 838 N N . ASP A 1 105 ? 11.262 4.993 -5.190 1.00 72.94 105 ASP A N 1
ATOM 839 C CA . ASP A 1 105 ? 11.769 6.363 -5.052 1.00 72.94 105 ASP A CA 1
ATOM 840 C C . ASP A 1 105 ? 12.253 6.690 -3.625 1.00 72.94 105 ASP A C 1
ATOM 842 O O . ASP A 1 105 ? 12.394 7.858 -3.244 1.00 72.94 105 ASP A O 1
ATOM 846 N N . ARG A 1 106 ? 12.476 5.668 -2.788 1.00 66.44 106 ARG A N 1
ATOM 847 C CA . ARG A 1 106 ? 12.864 5.817 -1.381 1.00 66.44 106 ARG A CA 1
ATOM 848 C C . ARG A 1 106 ? 13.982 4.849 -0.999 1.00 66.44 106 ARG A C 1
ATOM 850 O O . ARG A 1 106 ? 13.794 3.638 -0.980 1.00 66.44 106 ARG A O 1
ATOM 857 N N . VAL A 1 107 ? 15.127 5.396 -0.582 1.00 63.06 107 VAL A N 1
ATOM 858 C CA . VAL A 1 107 ? 16.238 4.634 0.016 1.00 63.06 107 VAL A CA 1
ATOM 859 C C . VAL A 1 107 ? 16.546 5.220 1.394 1.00 63.06 107 VAL A C 1
ATOM 861 O O . VAL A 1 107 ? 16.912 6.388 1.508 1.00 63.06 107 VAL A O 1
ATOM 864 N N . LYS A 1 108 ? 16.381 4.422 2.461 1.00 59.09 108 LYS A N 1
ATOM 865 C CA . LYS A 1 108 ? 16.607 4.836 3.867 1.00 59.09 108 LYS A CA 1
ATOM 866 C C . LYS A 1 108 ? 15.882 6.143 4.250 1.00 59.09 108 LYS A C 1
ATOM 868 O O . LYS A 1 108 ? 16.470 7.028 4.867 1.00 59.09 108 LYS A O 1
ATOM 873 N N . GLY A 1 109 ? 14.623 6.293 3.832 1.00 54.84 109 GLY A N 1
ATOM 874 C CA . GLY A 1 109 ? 13.803 7.478 4.126 1.00 54.84 109 GLY A CA 1
ATOM 875 C C . GLY A 1 109 ? 14.155 8.737 3.322 1.00 54.84 109 GLY A C 1
ATOM 876 O O . GLY A 1 109 ? 13.485 9.755 3.473 1.00 54.84 109 GLY A O 1
ATOM 877 N N . LYS A 1 110 ? 15.161 8.685 2.439 1.00 51.97 110 LYS A N 1
AT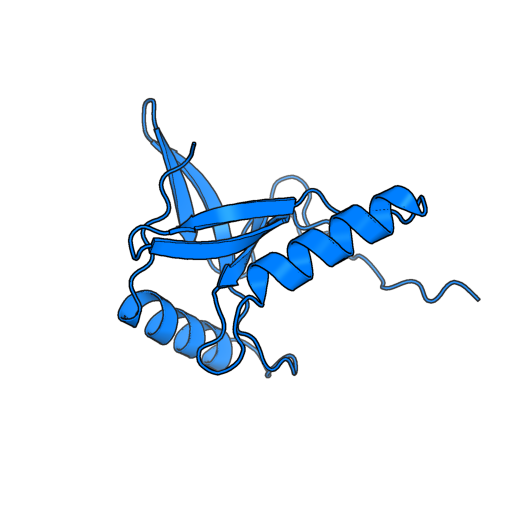OM 878 C CA . LYS A 1 110 ? 15.487 9.785 1.526 1.00 51.97 110 LYS A CA 1
ATOM 879 C C . LYS A 1 110 ? 14.769 9.598 0.199 1.00 51.97 110 LYS A C 1
ATOM 881 O O . LYS A 1 110 ? 14.716 8.490 -0.337 1.00 51.97 110 LYS A O 1
ATOM 886 N N . MET A 1 111 ? 14.224 10.694 -0.316 1.00 54.03 111 MET A N 1
ATOM 887 C CA . MET A 1 111 ? 13.685 10.753 -1.667 1.00 54.03 111 MET A CA 1
ATOM 888 C C . MET A 1 111 ? 14.831 10.608 -2.662 1.00 54.03 111 MET A C 1
ATOM 890 O O . MET A 1 111 ? 15.795 11.369 -2.617 1.00 54.03 111 MET A O 1
ATOM 894 N N . VAL A 1 112 ? 14.719 9.614 -3.531 1.00 62.34 112 VAL A N 1
ATOM 895 C CA . VAL A 1 112 ? 15.575 9.468 -4.703 1.00 62.34 112 VAL A CA 1
ATOM 896 C C . VAL A 1 112 ? 14.747 9.933 -5.886 1.00 62.34 112 VAL A C 1
ATOM 898 O O . VAL A 1 112 ? 13.597 9.518 -6.030 1.00 62.34 112 VAL A O 1
ATOM 901 N N . HIS A 1 113 ? 15.298 10.835 -6.695 1.00 59.00 113 HIS A N 1
ATOM 902 C CA . HIS A 1 113 ? 14.643 11.227 -7.934 1.00 59.00 113 HIS A CA 1
ATOM 903 C C . HIS A 1 113 ? 14.644 10.015 -8.866 1.00 59.00 113 HIS A C 1
ATOM 905 O O . HIS A 1 113 ? 15.708 9.517 -9.228 1.00 59.00 113 HIS A O 1
ATOM 911 N N . VAL A 1 114 ? 13.457 9.511 -9.190 1.00 57.72 114 VAL A N 1
ATOM 912 C CA . VAL A 1 114 ? 13.271 8.421 -10.145 1.00 57.72 114 VAL A CA 1
ATOM 913 C C . VAL A 1 114 ? 12.432 8.978 -11.278 1.00 57.72 114 VAL A C 1
ATOM 915 O O . VAL A 1 114 ? 11.298 9.403 -11.057 1.00 57.72 114 VAL A O 1
ATOM 918 N N . GLU A 1 115 ? 13.008 9.014 -12.473 1.00 47.91 115 GLU A N 1
ATOM 919 C CA . GLU A 1 115 ? 12.281 9.374 -13.684 1.00 47.91 115 GLU A CA 1
ATOM 920 C C . GLU A 1 115 ? 11.524 8.154 -14.209 1.00 47.91 115 GLU A C 1
ATOM 922 O O . GLU A 1 115 ? 12.022 7.027 -14.172 1.00 47.91 115 GLU A O 1
ATOM 927 N N . VAL A 1 116 ? 10.305 8.379 -14.699 1.00 48.47 116 VAL A N 1
ATOM 928 C CA . VAL A 1 116 ? 9.570 7.362 -15.452 1.00 48.47 116 VAL A CA 1
ATOM 929 C C . VAL A 1 116 ? 10.185 7.328 -16.847 1.00 48.47 116 VAL A C 1
ATOM 931 O O . VAL A 1 116 ? 9.861 8.160 -17.693 1.00 48.47 116 VAL A O 1
ATOM 934 N N . GLY A 1 117 ? 11.125 6.411 -17.066 1.00 40.59 117 GLY A N 1
ATOM 935 C CA . GLY A 1 117 ? 11.716 6.200 -18.381 1.00 40.59 117 GLY A CA 1
ATOM 936 C C . GLY A 1 117 ? 10.677 5.626 -19.341 1.00 40.59 117 GLY A C 1
ATOM 937 O O . GLY A 1 117 ? 10.303 4.463 -19.219 1.00 40.59 117 GLY A O 1
ATOM 938 N N . TYR A 1 118 ? 10.228 6.422 -20.312 1.00 31.88 118 TYR A N 1
ATOM 939 C CA . TYR A 1 118 ? 9.758 5.866 -21.578 1.00 31.88 118 TYR A CA 1
ATOM 940 C C . TYR A 1 118 ? 11.015 5.462 -22.346 1.00 31.88 118 TYR A C 1
ATOM 942 O O . TYR A 1 118 ? 11.649 6.299 -22.987 1.00 31.88 118 TYR A O 1
ATOM 950 N N . ASN A 1 119 ? 11.431 4.204 -22.204 1.00 34.03 119 ASN A N 1
ATOM 951 C CA . ASN A 1 119 ? 12.451 3.655 -23.087 1.00 34.03 119 ASN A CA 1
ATOM 952 C C . ASN A 1 119 ? 11.851 3.608 -24.497 1.00 34.03 119 ASN A C 1
ATOM 954 O O . ASN A 1 119 ? 10.846 2.931 -24.715 1.00 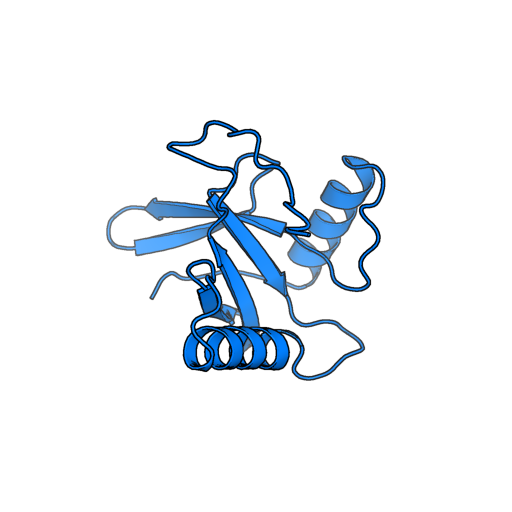34.03 119 ASN A O 1
ATOM 958 N N . ASN A 1 120 ? 12.442 4.387 -25.400 1.00 33.94 120 ASN A N 1
ATOM 959 C CA . ASN A 1 120 ? 12.167 4.394 -26.833 1.00 33.94 120 ASN A CA 1
ATOM 960 C C . ASN A 1 120 ? 13.143 3.441 -27.527 1.00 33.94 120 ASN A C 1
ATOM 962 O O . ASN A 1 120 ? 14.332 3.461 -27.126 1.00 33.94 120 ASN A O 1
#